Protein AF-A0A7W9Z1M9-F1 (afdb_monomer)

Sequence (68 aa):
MAMSAHIHVKPEDHILTIQEAIEPVYNRLALECEARIIDAAVRAGWSAEEAVAAIEDLRKRELLESTH

Secondary structure (DSSP, 8-state):
--------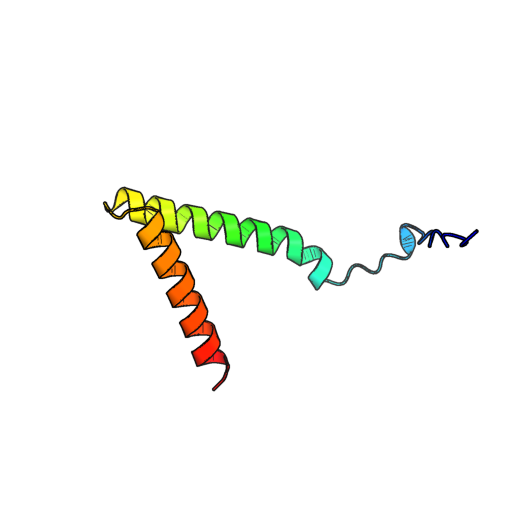--GGG----HHHHHHHHHHHHHHHHHHHHHHHHHHTT--HHHHHHHHHHHHHHHHHHTT-

Solvent-accessible surface area (backbone atoms only — not comparable to full-atom values): 4198 Å² total; per-residue (Å²): 137,83,83,80,79,76,81,79,75,54,85,90,70,66,80,70,48,73,61,70,68,40,48,66,58,50,54,52,50,52,52,55,50,50,51,52,52,32,53,51,36,39,76,72,71,44,54,59,67,58,37,52,53,51,52,54,54,49,54,52,48,54,54,59,63,74,74,112

Organism: NCBI:txid1335061

Foldseek 3Di:
DDDPPPPPDDPVNPPCDPCNVCVVVVVVVVVVVLVVQLVVCVVVVHHSVVSVVVVVVVVVVVVVVVVD

Radius of gyration: 20.02 Å; Cα contacts (8 Å, |Δi|>4): 16; chains: 1; bounding box: 32×46×46 Å

Structure (mmCIF, N/CA/C/O backbone):
data_AF-A0A7W9Z1M9-F1
#
_entry.id   AF-A0A7W9Z1M9-F1
#
loop_
_atom_site.group_PDB
_atom_site.id
_atom_site.type_symbol
_atom_site.label_atom_id
_atom_site.label_alt_id
_atom_site.label_comp_id
_atom_site.label_asym_id
_atom_site.label_entity_id
_atom_site.label_seq_id
_atom_site.pdbx_PDB_ins_code
_atom_site.Cartn_x
_atom_site.Cartn_y
_atom_site.Cartn_z
_atom_site.occupancy
_atom_site.B_iso_or_equiv
_atom_site.auth_seq_id
_atom_site.auth_comp_id
_atom_site.auth_asym_id
_atom_site.auth_atom_id
_atom_site.pdbx_PDB_model_num
ATOM 1 N N . MET A 1 1 ? -4.413 38.816 -31.099 1.00 37.19 1 MET A N 1
ATOM 2 C CA . MET A 1 1 ? -4.487 37.457 -31.675 1.00 37.19 1 MET A CA 1
ATOM 3 C C . MET A 1 1 ? -3.190 36.745 -31.330 1.00 37.19 1 MET A C 1
ATOM 5 O O . MET A 1 1 ? -2.165 37.095 -31.895 1.00 37.19 1 MET A O 1
ATOM 9 N N . ALA A 1 2 ? -3.202 35.852 -30.340 1.00 37.94 2 ALA A N 1
ATOM 10 C CA . ALA A 1 2 ? -2.031 35.046 -29.998 1.00 37.94 2 ALA A CA 1
ATOM 11 C C . ALA A 1 2 ? -2.045 33.788 -30.873 1.00 37.94 2 ALA A C 1
ATOM 13 O O . ALA A 1 2 ? -3.034 33.057 -30.879 1.00 37.94 2 ALA A O 1
ATOM 14 N N . MET A 1 3 ? -0.984 33.578 -31.652 1.00 42.34 3 MET A N 1
ATOM 15 C CA . MET A 1 3 ? -0.805 32.363 -32.439 1.00 42.34 3 MET A CA 1
ATOM 16 C C . MET A 1 3 ? -0.563 31.195 -31.484 1.00 42.34 3 MET A C 1
ATOM 18 O O . MET A 1 3 ? 0.502 31.088 -30.881 1.00 42.34 3 MET A O 1
ATOM 22 N N . SER A 1 4 ? -1.556 30.319 -31.347 1.00 47.44 4 SER A N 1
ATOM 23 C CA . SER A 1 4 ? -1.374 29.002 -30.747 1.00 47.44 4 SER A CA 1
ATOM 24 C C . SER A 1 4 ? -0.449 28.193 -31.650 1.00 47.44 4 SER A C 1
ATOM 26 O O . SER A 1 4 ? -0.897 27.603 -32.632 1.00 47.44 4 SER A O 1
ATOM 28 N N . ALA A 1 5 ? 0.845 28.182 -31.336 1.00 53.53 5 ALA A N 1
ATOM 29 C CA . ALA A 1 5 ? 1.791 27.257 -31.938 1.00 53.53 5 ALA A CA 1
ATOM 30 C C . ALA A 1 5 ? 1.354 25.832 -31.572 1.00 53.53 5 ALA A C 1
ATOM 32 O O . ALA A 1 5 ? 1.616 25.347 -30.475 1.00 53.53 5 ALA A O 1
ATOM 33 N N . HIS A 1 6 ? 0.619 25.182 -32.473 1.00 56.50 6 HIS A N 1
ATOM 34 C CA . HIS A 1 6 ? 0.383 23.749 -32.393 1.00 56.50 6 HIS A CA 1
ATOM 35 C C . HIS A 1 6 ? 1.720 23.084 -32.692 1.00 56.50 6 HIS A C 1
ATOM 37 O O . HIS A 1 6 ? 2.146 23.014 -33.844 1.00 56.50 6 HIS A O 1
ATOM 43 N N . ILE A 1 7 ? 2.417 22.668 -31.635 1.00 56.66 7 ILE A N 1
ATOM 44 C CA . ILE A 1 7 ? 3.60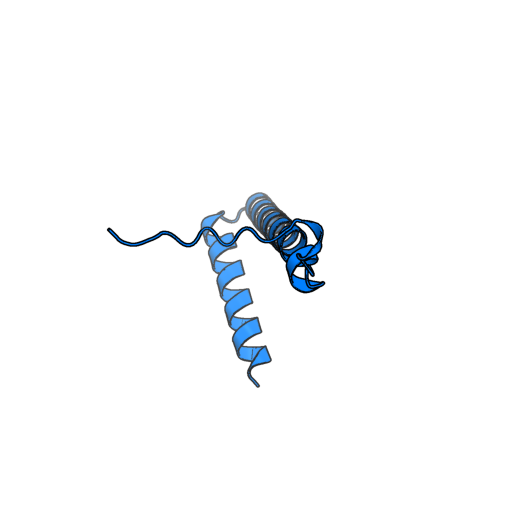7 21.836 -31.756 1.00 56.66 7 ILE A CA 1
ATOM 45 C C . ILE A 1 7 ? 3.120 20.488 -32.284 1.00 56.66 7 ILE A C 1
ATOM 47 O O . ILE A 1 7 ? 2.622 19.647 -31.541 1.00 56.66 7 ILE A O 1
ATOM 51 N N . HIS A 1 8 ? 3.196 20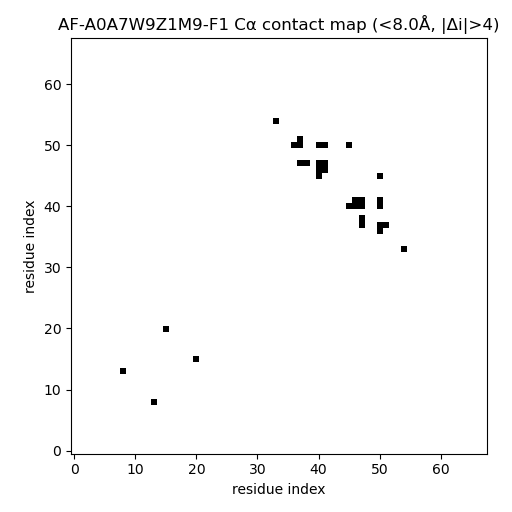.322 -33.600 1.00 49.38 8 HIS A N 1
ATOM 52 C CA . HIS A 1 8 ? 2.899 19.066 -34.265 1.00 49.38 8 HIS A CA 1
ATOM 53 C C . HIS A 1 8 ? 4.162 18.204 -34.172 1.00 49.38 8 HIS A C 1
ATOM 55 O O . HIS A 1 8 ? 5.010 18.218 -35.062 1.00 49.38 8 HIS A O 1
ATOM 61 N N . VAL A 1 9 ? 4.331 17.529 -33.035 1.00 54.72 9 VAL A N 1
ATOM 62 C CA . VAL A 1 9 ? 5.337 16.473 -32.880 1.00 54.72 9 VAL A CA 1
ATOM 63 C C . VAL A 1 9 ? 4.902 15.283 -33.727 1.00 54.72 9 VAL A C 1
ATOM 65 O O . VAL A 1 9 ? 3.761 14.829 -33.633 1.00 54.72 9 VAL A O 1
ATOM 68 N N . LYS A 1 10 ? 5.784 14.821 -34.617 1.00 53.66 10 LYS A N 1
ATOM 69 C CA . LYS A 1 10 ? 5.512 13.639 -35.432 1.00 53.66 10 LYS A CA 1
ATOM 70 C C . LYS A 1 10 ? 5.506 12.403 -34.518 1.00 53.66 10 LYS A C 1
ATOM 72 O O . LYS A 1 10 ? 6.327 12.346 -33.606 1.00 53.66 10 LYS A O 1
ATOM 77 N N . PRO A 1 11 ? 4.648 11.393 -34.758 1.00 56.66 11 PRO A N 1
ATOM 78 C CA . PRO A 1 11 ? 4.568 10.201 -33.902 1.00 56.66 11 PRO A CA 1
ATOM 79 C C . PRO A 1 11 ? 5.907 9.464 -33.724 1.00 56.66 11 PRO A C 1
ATOM 81 O O . PRO A 1 11 ? 6.136 8.826 -32.704 1.00 56.66 11 PRO A O 1
ATOM 84 N N . GLU A 1 12 ? 6.783 9.579 -34.722 1.00 54.50 12 GLU A N 1
ATOM 85 C CA . GLU A 1 12 ? 8.132 9.004 -34.786 1.00 54.50 12 GLU A CA 1
ATOM 86 C C . GLU A 1 12 ? 9.180 9.726 -33.912 1.00 54.50 12 GLU A C 1
ATOM 88 O O . GLU A 1 12 ? 10.232 9.151 -33.647 1.00 54.50 12 GLU A O 1
ATOM 93 N N . ASP A 1 13 ? 8.872 10.926 -33.400 1.00 53.66 13 ASP A N 1
ATOM 94 C CA . ASP A 1 13 ? 9.753 11.731 -32.534 1.00 53.66 13 ASP A CA 1
ATOM 95 C C . ASP A 1 13 ? 9.428 11.596 -31.030 1.00 53.66 13 ASP A C 1
ATOM 97 O O . ASP A 1 13 ? 10.097 12.202 -30.188 1.00 53.66 13 ASP A O 1
ATOM 101 N N . HIS A 1 14 ? 8.425 10.796 -30.650 1.00 58.75 14 HIS A N 1
ATOM 102 C CA . HIS A 1 14 ? 8.192 10.458 -29.245 1.00 58.75 14 HIS A CA 1
ATOM 103 C C . HIS A 1 14 ? 9.218 9.417 -28.790 1.00 58.75 14 HIS A C 1
ATOM 105 O O . HIS A 1 14 ? 8.943 8.216 -28.772 1.00 58.75 14 HIS A O 1
ATOM 111 N N . ILE A 1 15 ? 10.410 9.868 -28.392 1.00 58.44 15 ILE A N 1
ATOM 112 C CA . ILE A 1 15 ? 11.300 9.047 -27.565 1.00 58.44 15 ILE A CA 1
ATOM 113 C C . ILE A 1 15 ? 10.633 8.934 -26.191 1.00 58.44 15 ILE A C 1
ATOM 115 O O . ILE A 1 15 ? 10.918 9.716 -25.290 1.00 58.44 15 ILE A O 1
ATOM 119 N N . LEU A 1 16 ? 9.702 7.986 -26.059 1.00 66.81 16 LEU A N 1
ATOM 120 C CA . LEU A 1 16 ? 9.158 7.576 -24.771 1.00 66.81 16 LEU A CA 1
ATOM 121 C C . LEU A 1 16 ? 10.322 7.050 -23.942 1.00 66.81 16 LEU A C 1
ATOM 123 O O . LEU A 1 16 ? 10.942 6.032 -24.268 1.00 66.81 16 LEU A O 1
ATOM 127 N N . THR A 1 17 ? 10.638 7.763 -22.874 1.00 82.94 17 THR A N 1
ATOM 128 C CA . THR A 1 17 ? 11.553 7.254 -21.868 1.00 82.94 17 THR A CA 1
ATOM 129 C C . THR A 1 17 ? 10.965 5.976 -21.269 1.00 82.94 17 THR A C 1
ATOM 131 O O . THR A 1 17 ? 9.747 5.788 -21.199 1.00 82.94 17 THR A O 1
ATOM 134 N N . ILE A 1 18 ? 11.833 5.076 -20.801 1.00 82.56 18 ILE A N 1
ATOM 135 C CA . ILE A 1 18 ? 11.403 3.863 -20.085 1.00 82.56 18 ILE A CA 1
ATOM 136 C C . ILE A 1 18 ? 10.457 4.228 -18.928 1.00 82.56 18 ILE A C 1
ATOM 138 O O . ILE A 1 18 ? 9.502 3.504 -18.660 1.00 82.56 18 ILE A O 1
ATOM 142 N N . GLN A 1 19 ? 10.689 5.374 -18.284 1.00 83.44 19 GLN A N 1
ATOM 143 C CA . GLN A 1 19 ? 9.835 5.893 -17.225 1.00 83.44 19 GLN A CA 1
ATOM 144 C C . GLN A 1 19 ? 8.412 6.191 -17.717 1.00 83.44 19 GLN A C 1
ATOM 146 O O . GLN A 1 19 ? 7.468 5.671 -17.134 1.00 83.44 19 GLN A O 1
ATOM 151 N N . GLU A 1 20 ? 8.246 6.952 -18.799 1.00 87.00 20 GLU A N 1
ATOM 152 C CA . GLU A 1 20 ? 6.920 7.289 -19.349 1.00 87.00 20 GLU A CA 1
ATOM 153 C C . GLU A 1 20 ? 6.160 6.050 -19.843 1.00 87.00 20 GLU A C 1
ATOM 155 O O . GLU A 1 20 ? 4.935 5.987 -19.756 1.00 87.00 20 GLU A O 1
ATOM 160 N N . ALA A 1 21 ? 6.875 5.033 -20.332 1.00 89.94 21 ALA A N 1
ATOM 161 C CA . ALA A 1 21 ? 6.263 3.765 -20.721 1.00 89.94 21 ALA A CA 1
ATOM 162 C C . ALA A 1 21 ? 5.770 2.951 -19.510 1.00 89.94 21 ALA A C 1
ATOM 164 O O . ALA A 1 21 ? 4.756 2.254 -19.595 1.00 89.94 21 ALA A O 1
ATOM 165 N N . ILE A 1 22 ? 6.486 3.018 -18.384 1.00 91.94 22 ILE A N 1
ATOM 166 C CA . ILE A 1 22 ? 6.194 2.231 -17.179 1.00 91.94 22 ILE A CA 1
ATOM 167 C C . ILE A 1 22 ? 5.185 2.931 -16.266 1.00 91.94 22 ILE A C 1
ATOM 169 O O . ILE A 1 22 ? 4.370 2.249 -15.646 1.00 91.94 22 ILE A O 1
ATOM 173 N N . GLU A 1 23 ? 5.199 4.261 -16.189 1.00 93.19 23 GLU A N 1
ATOM 174 C CA . GLU A 1 23 ? 4.377 5.053 -15.267 1.00 93.19 23 GLU A CA 1
ATOM 175 C C . GLU A 1 23 ? 2.875 4.696 -15.304 1.00 93.19 23 GLU A C 1
ATOM 177 O O . GLU A 1 23 ? 2.302 4.460 -14.235 1.00 93.19 23 GLU A O 1
ATOM 182 N N . PRO A 1 24 ? 2.218 4.520 -16.470 1.00 92.25 24 PRO A N 1
ATOM 183 C CA . PRO A 1 24 ? 0.811 4.117 -16.511 1.00 92.25 24 PRO A CA 1
ATOM 184 C C . PRO A 1 24 ? 0.563 2.741 -15.879 1.00 92.25 24 PRO A C 1
ATOM 186 O O . PRO A 1 24 ? -0.430 2.534 -15.177 1.00 92.25 24 PRO A O 1
ATOM 189 N N . VAL A 1 25 ? 1.469 1.788 -16.120 1.00 95.06 25 VAL A N 1
ATOM 190 C CA . VAL A 1 25 ? 1.370 0.425 -15.578 1.00 95.06 25 VAL A CA 1
ATOM 191 C C . VAL A 1 25 ? 1.632 0.437 -14.078 1.00 95.06 25 VAL A C 1
ATOM 193 O O . VAL A 1 25 ? 0.894 -0.204 -13.331 1.00 95.06 25 VAL A O 1
ATOM 196 N N . TYR A 1 26 ? 2.639 1.190 -13.640 1.00 95.06 26 TYR A N 1
ATOM 197 C CA . TYR A 1 26 ? 2.970 1.371 -12.234 1.00 95.06 26 TYR A CA 1
ATOM 198 C C . TYR A 1 26 ? 1.788 1.957 -11.455 1.00 95.06 26 TYR A C 1
ATOM 200 O O . TYR A 1 26 ? 1.350 1.356 -10.478 1.00 95.06 26 TYR A O 1
ATOM 208 N N . ASN A 1 27 ? 1.205 3.059 -11.936 1.00 95.25 27 ASN A N 1
ATOM 209 C CA . ASN A 1 27 ? 0.075 3.721 -11.280 1.00 95.25 27 ASN A CA 1
ATOM 210 C C . ASN A 1 27 ? -1.145 2.801 -11.170 1.00 95.25 27 ASN A C 1
ATOM 212 O O . ASN A 1 27 ? -1.793 2.740 -10.124 1.00 95.25 27 ASN A O 1
ATOM 216 N N . ARG A 1 28 ? -1.435 2.028 -12.225 1.00 97.25 28 ARG A N 1
ATOM 217 C CA . ARG A 1 28 ? -2.517 1.039 -12.189 1.00 97.25 28 ARG A CA 1
ATOM 218 C C . ARG A 1 28 ? -2.260 -0.042 -11.138 1.00 97.25 28 ARG A C 1
ATOM 220 O O . ARG A 1 28 ? -3.153 -0.348 -10.355 1.00 97.25 28 ARG A O 1
ATOM 227 N N . LEU A 1 29 ? -1.053 -0.606 -11.106 1.00 97.69 29 LEU A N 1
ATOM 228 C CA . LEU A 1 29 ? -0.695 -1.645 -10.139 1.00 97.69 29 LEU A CA 1
ATOM 229 C C . LEU A 1 29 ? -0.689 -1.120 -8.699 1.00 97.69 29 LEU A C 1
ATOM 231 O O . LEU A 1 29 ? -1.107 -1.840 -7.795 1.00 97.69 29 LEU A O 1
ATOM 235 N N . ALA A 1 30 ? -0.260 0.124 -8.483 1.00 94.88 30 ALA A N 1
ATOM 236 C CA . ALA A 1 30 ? -0.303 0.769 -7.176 1.00 94.88 30 ALA A CA 1
ATOM 237 C C . ALA A 1 30 ? -1.746 0.887 -6.663 1.00 94.88 30 ALA A C 1
ATOM 239 O O . ALA A 1 30 ? -2.030 0.480 -5.537 1.00 94.88 30 ALA A O 1
ATOM 240 N N . LEU A 1 31 ? -2.670 1.345 -7.516 1.00 96.19 31 LEU A N 1
ATOM 241 C CA . LEU A 1 31 ? -4.090 1.439 -7.176 1.00 96.19 31 LEU A CA 1
ATOM 242 C C . LEU A 1 31 ? -4.713 0.061 -6.899 1.00 96.19 31 LEU A C 1
ATOM 244 O O . LEU A 1 31 ? -5.452 -0.105 -5.931 1.00 96.19 31 LEU A O 1
ATOM 248 N N . GLU A 1 32 ? -4.405 -0.944 -7.724 1.00 98.19 32 GLU A N 1
ATOM 249 C CA . GLU A 1 32 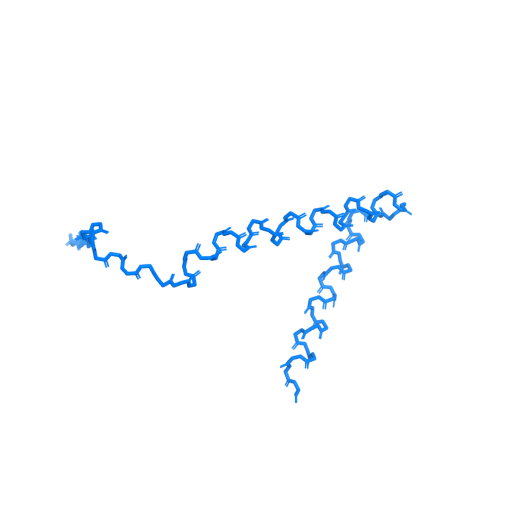? -4.877 -2.319 -7.512 1.00 98.19 32 GLU A CA 1
ATOM 250 C C . GLU A 1 32 ? -4.360 -2.909 -6.194 1.00 98.19 32 GLU A C 1
ATOM 252 O O . GLU A 1 32 ? -5.090 -3.617 -5.498 1.00 98.19 32 GLU A O 1
ATOM 257 N N . CYS A 1 33 ? -3.105 -2.627 -5.844 1.00 97.00 33 CYS A N 1
ATOM 258 C CA . CYS A 1 33 ? -2.511 -3.053 -4.584 1.00 97.00 33 CYS A CA 1
ATOM 259 C C . CYS A 1 33 ? -3.230 -2.408 -3.392 1.00 97.00 33 CYS A C 1
ATOM 261 O O . CYS A 1 33 ? -3.661 -3.114 -2.481 1.00 97.00 33 CYS A O 1
ATOM 263 N N . GLU A 1 34 ? -3.435 -1.091 -3.437 1.00 96.44 34 GLU A N 1
ATOM 264 C CA . GLU A 1 34 ? -4.139 -0.344 -2.393 1.00 96.44 34 GLU A CA 1
ATOM 265 C C . GLU A 1 34 ? -5.570 -0.860 -2.195 1.00 96.44 34 GLU A C 1
ATOM 267 O O . GLU A 1 34 ? -5.975 -1.158 -1.071 1.00 96.44 34 GLU A O 1
ATOM 272 N N . ALA A 1 35 ? -6.299 -1.098 -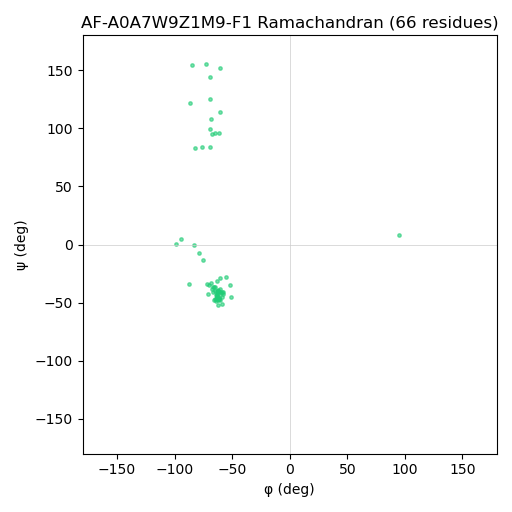3.289 1.00 97.56 35 ALA A N 1
ATOM 273 C CA . ALA A 1 35 ? -7.638 -1.677 -3.237 1.00 97.56 35 ALA A CA 1
ATOM 274 C C . ALA A 1 35 ? -7.657 -3.059 -2.558 1.00 97.56 35 ALA A C 1
ATOM 276 O O . ALA A 1 35 ? -8.549 -3.336 -1.756 1.00 97.56 35 ALA A O 1
ATOM 277 N N . ARG A 1 36 ? -6.663 -3.920 -2.827 1.00 98.31 36 ARG A N 1
ATOM 278 C CA . ARG A 1 36 ? -6.545 -5.242 -2.182 1.00 98.31 36 ARG A CA 1
ATOM 279 C C . ARG A 1 36 ? -6.242 -5.144 -0.691 1.00 98.31 36 ARG A C 1
ATOM 281 O O . ARG A 1 36 ? -6.743 -5.966 0.076 1.00 98.31 36 ARG A O 1
ATOM 288 N N . ILE A 1 37 ? -5.429 -4.171 -0.282 1.00 97.62 37 ILE A N 1
ATOM 289 C CA . ILE A 1 37 ? -5.113 -3.933 1.131 1.00 97.62 37 ILE A CA 1
ATOM 290 C C . ILE A 1 37 ? -6.373 -3.482 1.874 1.00 97.62 37 ILE A C 1
ATOM 292 O O . ILE A 1 37 ? -6.706 -4.057 2.910 1.00 97.62 37 ILE A O 1
ATOM 296 N N . ILE A 1 38 ? -7.109 -2.515 1.318 1.00 98.12 38 ILE A N 1
ATOM 297 C CA . ILE A 1 38 ? -8.362 -2.019 1.906 1.00 98.12 38 ILE A CA 1
ATOM 298 C C . ILE A 1 38 ? -9.385 -3.152 2.019 1.00 98.12 38 ILE A C 1
ATOM 300 O O . ILE A 1 38 ? -9.956 -3.377 3.081 1.00 98.12 38 ILE A O 1
ATOM 304 N N . ASP A 1 39 ? -9.574 -3.924 0.953 1.00 98.31 39 ASP A N 1
ATOM 305 C CA . ASP A 1 39 ? -10.485 -5.068 0.919 1.00 98.31 39 ASP A CA 1
ATOM 306 C C . ASP A 1 39 ? -10.110 -6.156 1.952 1.00 98.31 39 ASP A C 1
ATOM 308 O O . ASP A 1 39 ? -10.975 -6.725 2.622 1.00 98.31 39 ASP A O 1
ATOM 312 N N . ALA A 1 40 ? -8.815 -6.413 2.164 1.00 98.25 40 ALA A N 1
ATOM 313 C CA . ALA A 1 40 ? -8.352 -7.301 3.229 1.00 98.25 40 ALA A CA 1
ATOM 314 C C . ALA A 1 40 ? -8.634 -6.744 4.635 1.00 98.25 40 ALA A C 1
ATOM 316 O O . ALA A 1 40 ? -9.068 -7.501 5.505 1.00 98.25 40 ALA A O 1
ATOM 317 N N . ALA A 1 41 ? -8.435 -5.442 4.853 1.00 98.19 41 ALA A N 1
ATOM 318 C CA . ALA A 1 41 ? -8.732 -4.788 6.125 1.00 98.19 41 ALA A CA 1
ATOM 319 C C . ALA A 1 41 ? -10.236 -4.829 6.443 1.00 98.19 41 ALA A C 1
ATOM 321 O O . ALA A 1 41 ? -10.621 -5.209 7.550 1.00 98.19 41 ALA A O 1
ATOM 322 N N . VAL A 1 42 ? -11.085 -4.562 5.447 1.00 98.19 42 VAL A N 1
ATOM 323 C CA . VAL A 1 42 ? -12.547 -4.657 5.575 1.00 98.19 42 VAL A CA 1
ATOM 324 C C . VAL A 1 42 ? -12.981 -6.081 5.913 1.00 98.19 42 VAL A C 1
ATOM 326 O O . VAL A 1 42 ? -13.764 -6.284 6.840 1.00 98.19 42 VAL A O 1
ATOM 329 N N . ARG A 1 43 ? -12.426 -7.099 5.241 1.00 98.12 43 ARG A N 1
ATOM 330 C CA . ARG A 1 43 ? -12.682 -8.508 5.599 1.00 98.12 43 ARG A CA 1
ATOM 331 C C . ARG A 1 43 ? -12.241 -8.871 7.016 1.00 98.12 43 ARG A C 1
ATOM 333 O O . ARG A 1 43 ? -12.815 -9.781 7.607 1.00 98.12 43 ARG A O 1
ATOM 340 N N . ALA A 1 44 ? -11.230 -8.190 7.545 1.00 97.69 44 ALA A N 1
ATOM 341 C CA . ALA A 1 44 ? -10.756 -8.367 8.912 1.00 97.69 44 ALA A CA 1
ATOM 342 C C . ALA A 1 44 ? -11.565 -7.561 9.950 1.00 97.69 44 ALA A C 1
ATOM 344 O O . ALA A 1 44 ? -11.283 -7.668 11.142 1.00 97.69 44 ALA A O 1
ATOM 345 N N . GLY A 1 45 ? -12.584 -6.804 9.524 1.00 98.06 45 GLY A N 1
ATOM 346 C CA . GLY A 1 45 ? -13.493 -6.063 10.401 1.00 98.06 45 GLY A CA 1
ATOM 347 C C . GLY A 1 45 ? -13.117 -4.601 10.644 1.00 98.06 45 GLY A C 1
ATOM 348 O O . GLY A 1 45 ? -13.753 -3.956 11.473 1.00 98.06 45 GLY A O 1
ATOM 349 N N . TRP A 1 46 ? -12.117 -4.075 9.937 1.00 98.12 46 TRP A N 1
ATOM 350 C CA . TRP A 1 46 ? -11.750 -2.659 9.992 1.00 98.12 46 TRP A CA 1
ATOM 351 C C . TRP A 1 46 ? -12.601 -1.833 9.029 1.00 98.12 46 TRP A C 1
ATOM 353 O O . TRP A 1 46 ? -13.088 -2.346 8.019 1.00 98.12 46 TRP A O 1
ATOM 363 N N . SER A 1 47 ? -12.767 -0.541 9.312 1.00 97.94 47 SER A N 1
ATOM 364 C CA . SER A 1 47 ? -13.386 0.366 8.343 1.00 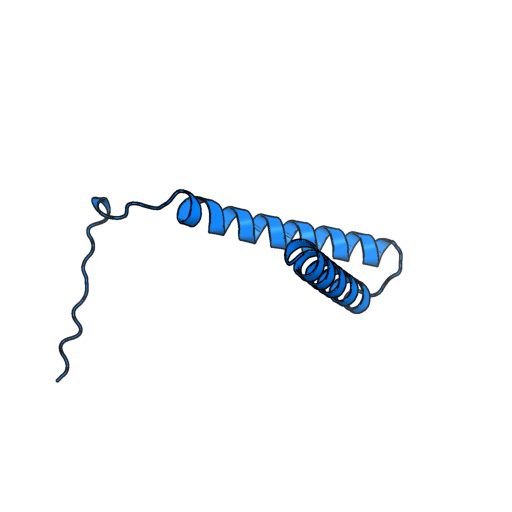97.94 47 SER A CA 1
ATOM 365 C C . SER A 1 47 ? -12.445 0.658 7.169 1.00 97.94 47 SER A C 1
ATOM 367 O O . SER A 1 47 ? -11.217 0.566 7.280 1.00 97.94 47 SER A O 1
ATOM 369 N N . ALA A 1 48 ? -13.022 1.025 6.023 1.00 96.62 48 ALA A N 1
ATOM 370 C CA . ALA A 1 48 ? -12.237 1.420 4.858 1.00 96.62 48 ALA A CA 1
ATOM 371 C C . ALA A 1 48 ? -11.440 2.705 5.138 1.00 96.62 48 ALA A C 1
ATOM 373 O O . ALA A 1 48 ? -10.296 2.829 4.708 1.00 96.62 48 ALA A O 1
ATOM 374 N N . GLU A 1 49 ? -12.014 3.634 5.903 1.00 97.38 49 GLU A N 1
ATOM 375 C CA . GLU A 1 49 ? -11.381 4.888 6.302 1.00 97.38 49 GLU A CA 1
ATOM 376 C C . GLU A 1 49 ? -10.139 4.655 7.172 1.00 97.38 49 GLU A C 1
ATOM 378 O O . GLU A 1 49 ? -9.097 5.265 6.930 1.00 97.38 49 GLU A O 1
ATOM 383 N N . GLU A 1 50 ? -10.216 3.742 8.148 1.00 97.00 50 GLU A N 1
ATOM 384 C CA . GLU A 1 50 ? -9.062 3.356 8.971 1.00 97.00 50 GLU A CA 1
ATOM 385 C C . GLU A 1 50 ? -7.966 2.697 8.132 1.00 97.00 50 GLU A C 1
ATOM 387 O O . GLU A 1 50 ? -6.784 2.985 8.324 1.00 97.00 50 GLU A O 1
ATOM 392 N N . ALA A 1 51 ? -8.346 1.845 7.176 1.00 97.75 51 ALA A N 1
ATOM 393 C CA . ALA A 1 51 ? -7.395 1.199 6.280 1.00 97.75 51 ALA A CA 1
ATOM 394 C C . ALA A 1 51 ? -6.652 2.222 5.405 1.00 97.75 51 ALA A C 1
ATOM 396 O O . ALA A 1 51 ? -5.427 2.173 5.314 1.00 97.75 51 ALA A O 1
ATOM 397 N N . VAL A 1 52 ? -7.371 3.182 4.814 1.00 97.38 52 VAL A N 1
ATOM 398 C CA . VAL A 1 52 ? -6.776 4.269 4.017 1.00 97.38 52 VAL A CA 1
ATOM 399 C C . VAL A 1 52 ? -5.833 5.117 4.870 1.00 97.38 52 VAL A C 1
ATOM 401 O O . VAL A 1 52 ? -4.699 5.369 4.467 1.00 97.38 52 VAL A O 1
ATOM 404 N N . ALA A 1 53 ? -6.257 5.513 6.074 1.00 97.31 53 ALA A N 1
ATOM 405 C CA . ALA A 1 53 ? -5.416 6.293 6.980 1.00 97.31 53 ALA A CA 1
ATOM 406 C C . ALA A 1 53 ? -4.122 5.548 7.354 1.00 97.31 53 ALA A C 1
ATOM 408 O O . ALA A 1 53 ? -3.042 6.139 7.350 1.00 97.31 53 ALA A O 1
ATOM 409 N N . ALA A 1 54 ? -4.211 4.241 7.614 1.00 96.81 54 ALA A N 1
ATOM 410 C CA . ALA A 1 54 ? -3.050 3.413 7.918 1.00 96.81 54 ALA A CA 1
ATOM 411 C C . ALA A 1 54 ? -2.074 3.301 6.732 1.00 96.81 54 ALA A C 1
ATOM 413 O O . ALA A 1 54 ? -0.862 3.360 6.937 1.00 96.81 54 ALA A O 1
ATOM 414 N N . ILE A 1 55 ? -2.578 3.175 5.499 1.00 95.75 55 ILE A N 1
ATOM 415 C CA . ILE A 1 55 ? -1.747 3.147 4.282 1.00 95.75 55 ILE A CA 1
ATOM 416 C C . ILE A 1 55 ? -1.000 4.475 4.107 1.00 95.75 55 ILE A C 1
ATOM 418 O O . ILE A 1 55 ? 0.206 4.476 3.858 1.00 95.75 55 ILE A O 1
ATOM 422 N N . GLU A 1 56 ? -1.685 5.603 4.295 1.00 95.81 56 GLU A N 1
ATOM 423 C CA . GLU A 1 56 ? -1.068 6.931 4.222 1.00 95.81 56 GLU A CA 1
ATOM 424 C C . GLU A 1 56 ? 0.020 7.130 5.283 1.00 95.81 56 GLU A C 1
ATOM 426 O O . GLU A 1 56 ? 1.090 7.674 5.001 1.00 95.81 56 GLU A O 1
ATOM 431 N N . ASP A 1 57 ? -0.208 6.656 6.506 1.00 96.31 57 ASP A N 1
ATOM 432 C CA . ASP A 1 57 ? 0.791 6.738 7.567 1.00 96.31 57 ASP A CA 1
ATOM 433 C C . ASP A 1 57 ? 2.006 5.836 7.310 1.00 96.31 57 ASP A C 1
ATOM 435 O O . ASP A 1 57 ? 3.127 6.228 7.641 1.00 96.31 57 ASP A O 1
ATOM 439 N N . LEU A 1 58 ? 1.827 4.671 6.677 1.00 94.56 58 LEU A N 1
ATOM 440 C CA . LEU A 1 58 ? 2.938 3.825 6.227 1.00 94.56 58 LEU A CA 1
ATOM 441 C C . LEU A 1 58 ? 3.781 4.525 5.150 1.00 94.56 58 LEU A C 1
ATOM 443 O O . LEU A 1 58 ? 4.999 4.599 5.297 1.00 94.56 58 LEU A O 1
ATOM 447 N N . ARG A 1 59 ? 3.149 5.130 4.136 1.00 92.44 59 ARG A N 1
ATOM 448 C CA . ARG A 1 59 ? 3.848 5.896 3.082 1.00 92.44 59 ARG A CA 1
ATOM 449 C C . ARG A 1 59 ? 4.685 7.040 3.653 1.00 92.44 59 ARG A C 1
ATOM 451 O O . ARG A 1 59 ? 5.824 7.253 3.241 1.00 92.44 59 ARG A O 1
ATOM 458 N N . LYS A 1 60 ? 4.144 7.772 4.632 1.00 94.44 60 LYS A N 1
ATOM 459 C CA . LYS A 1 60 ? 4.884 8.843 5.320 1.00 94.44 60 LYS A CA 1
ATOM 460 C C . LYS A 1 60 ? 6.109 8.307 6.056 1.00 94.44 60 LYS A C 1
ATOM 462 O O . LYS A 1 60 ? 7.145 8.963 6.041 1.00 94.44 60 LYS A O 1
ATOM 467 N N . ARG A 1 61 ? 6.006 7.141 6.703 1.00 94.06 61 ARG A N 1
ATOM 468 C CA . ARG A 1 61 ? 7.144 6.514 7.395 1.00 94.06 61 ARG A CA 1
ATOM 469 C C . ARG A 1 61 ? 8.237 6.117 6.415 1.00 94.06 61 ARG A C 1
ATOM 471 O O . ARG A 1 61 ? 9.382 6.485 6.643 1.00 94.06 61 ARG A O 1
ATOM 478 N N . GLU A 1 62 ? 7.880 5.475 5.306 1.00 89.75 62 GLU A N 1
ATOM 479 C CA . GLU A 1 62 ? 8.842 5.120 4.254 1.00 89.75 62 GLU A CA 1
ATOM 480 C C . GLU A 1 62 ? 9.572 6.357 3.708 1.00 89.75 62 GLU A C 1
ATOM 482 O O . GLU A 1 62 ? 10.788 6.325 3.519 1.00 89.75 62 GLU A O 1
ATOM 487 N N . LEU A 1 63 ? 8.864 7.477 3.514 1.00 89.62 63 LEU A N 1
ATOM 488 C CA . LEU A 1 63 ? 9.471 8.741 3.083 1.00 89.62 63 LEU A CA 1
ATOM 489 C C . LEU A 1 63 ? 10.470 9.297 4.113 1.00 89.62 63 LEU A C 1
ATOM 491 O O . LEU A 1 63 ? 11.544 9.777 3.752 1.00 89.62 63 LEU A O 1
ATOM 495 N N . LEU A 1 64 ? 10.126 9.235 5.400 1.00 87.94 64 LEU A N 1
ATOM 496 C CA . LEU A 1 64 ? 11.006 9.691 6.478 1.00 87.94 64 LEU A CA 1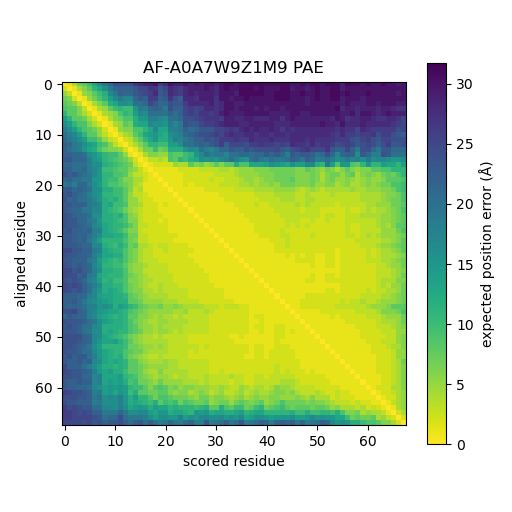
ATOM 497 C C . LEU A 1 64 ? 12.247 8.795 6.615 1.00 87.94 64 LEU A C 1
ATOM 499 O O . LEU A 1 64 ? 13.339 9.307 6.843 1.00 87.94 64 LEU A O 1
ATOM 503 N N . GLU A 1 65 ? 12.095 7.481 6.439 1.00 85.88 65 GLU A N 1
ATOM 504 C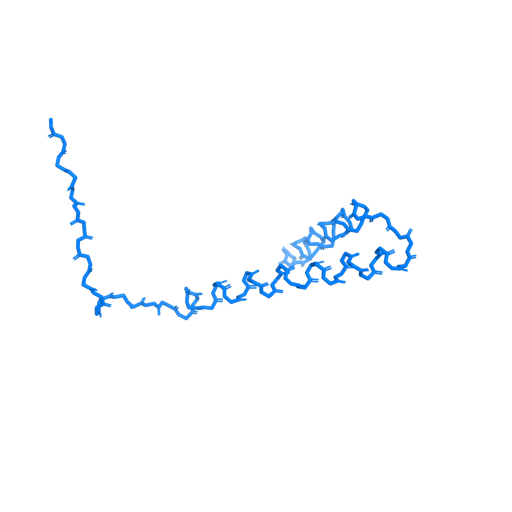 CA . GLU A 1 65 ? 13.189 6.501 6.505 1.00 85.88 65 GLU A CA 1
ATOM 505 C C . GLU A 1 65 ? 14.139 6.586 5.303 1.00 85.88 65 GLU A C 1
ATOM 507 O O . GLU A 1 65 ? 15.343 6.407 5.454 1.00 85.88 65 GLU A O 1
ATOM 512 N N . SER A 1 66 ? 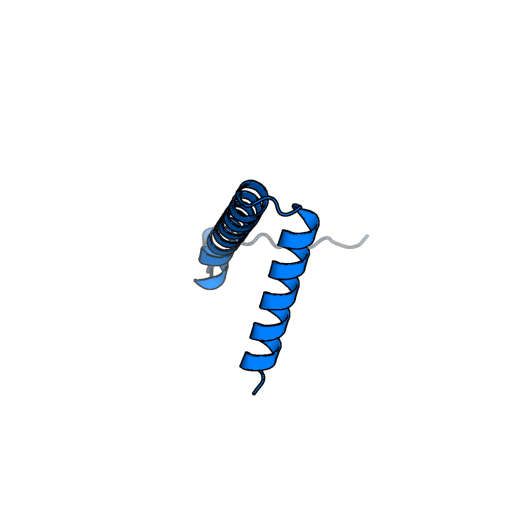13.623 6.911 4.117 1.00 76.62 66 SER A N 1
ATOM 513 C CA . SER A 1 66 ? 14.419 7.074 2.889 1.00 76.62 66 SER A CA 1
ATOM 514 C C . SER A 1 66 ? 15.152 8.418 2.786 1.00 76.62 66 SER A C 1
ATOM 516 O O . SER A 1 66 ? 15.964 8.605 1.881 1.00 76.62 66 SER A O 1
ATOM 518 N N . THR A 1 67 ? 14.897 9.343 3.715 1.00 68.69 67 THR A N 1
ATOM 519 C CA . THR A 1 67 ? 15.555 10.661 3.787 1.00 68.69 67 THR A CA 1
ATOM 520 C C . THR A 1 67 ? 16.769 10.667 4.743 1.00 68.69 67 THR A C 1
ATOM 522 O O . THR A 1 67 ? 17.374 11.718 4.959 1.00 68.69 67 THR A O 1
ATOM 525 N N . HIS A 1 68 ? 17.149 9.513 5.308 1.00 51.97 68 HIS A N 1
ATOM 526 C CA . HIS A 1 68 ? 18.247 9.361 6.275 1.00 51.97 68 HIS A CA 1
ATOM 527 C C . HIS A 1 68 ? 19.472 8.640 5.702 1.00 51.97 68 HIS A C 1
ATOM 529 O O . HIS A 1 68 ? 20.587 8.972 6.173 1.00 51.97 68 HIS A O 1
#

Mean predicted aligned error: 10.01 Å

pLDDT: mean 83.43, std 19.05, range [37.19, 98.31]